Protein AF-A0AB35R8Y4-F1 (afdb_monomer_lite)

Sequence (66 aa):
MRGLWLVLVLSMPLQACAFCFQEAGQRYGVDPVLLQAIGITESNLQPGAVNLNRDSSGNVLSTDYG

pLDDT: mean 90.89, std 8.76, range [63.09, 98.38]

Radius of gyration: 19.35 Å; chains: 1; bounding box: 33×19×64 Å

Organism: NCBI:txid129138

Foldseek 3Di:
DVVVVVVVVVPDDDDDLDLVLVVVCVVVVHDSVVVVVCCCVPANSDQADKDFDADPVRHTPDIDGD

Structure (mmCIF, N/CA/C/O backbone):
data_AF-A0AB35R8Y4-F1
#
_entry.id   AF-A0AB35R8Y4-F1
#
loop_
_atom_site.group_PDB
_atom_site.id
_atom_site.type_symbol
_atom_site.label_atom_id
_atom_site.label_alt_id
_atom_site.label_comp_id
_atom_site.label_asym_id
_atom_site.label_entity_id
_atom_site.label_seq_id
_atom_site.pdbx_PDB_ins_code
_atom_site.Cartn_x
_atom_site.Cartn_y
_atom_site.Cartn_z
_atom_site.occupancy
_atom_site.B_iso_or_equiv
_atom_site.auth_seq_id
_atom_site.auth_comp_id
_atom_site.auth_asym_id
_atom_site.auth_atom_id
_atom_site.pdbx_PDB_model_num
ATOM 1 N N . MET A 1 1 ? 11.080 -0.455 44.880 1.00 63.09 1 MET A N 1
ATOM 2 C CA . MET A 1 1 ? 11.844 -0.838 43.667 1.00 63.09 1 MET A CA 1
ATOM 3 C C . MET A 1 1 ? 11.213 -1.991 42.880 1.00 63.09 1 MET A C 1
ATOM 5 O O . MET A 1 1 ? 11.077 -1.844 41.677 1.00 63.09 1 MET A O 1
ATOM 9 N N . ARG A 1 2 ? 10.763 -3.097 43.502 1.00 74.69 2 ARG A N 1
ATOM 10 C CA . ARG A 1 2 ? 10.117 -4.229 42.786 1.00 74.69 2 ARG A CA 1
ATOM 11 C C . ARG A 1 2 ? 8.858 -3.849 41.984 1.00 74.69 2 ARG A C 1
ATOM 13 O O . ARG A 1 2 ? 8.690 -4.331 4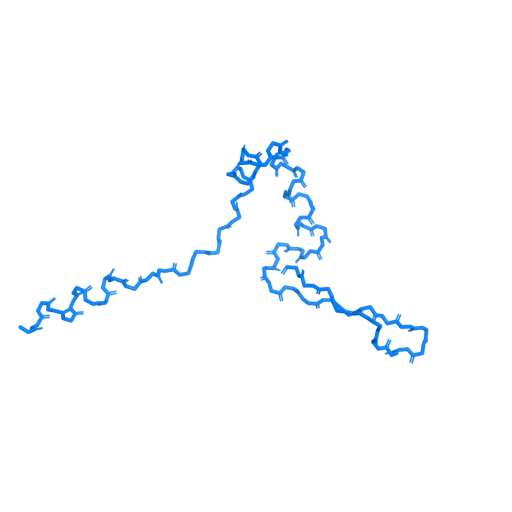0.874 1.00 74.69 2 ARG A O 1
ATOM 20 N N . GLY A 1 3 ? 8.019 -2.953 42.509 1.00 80.62 3 GLY A N 1
ATOM 21 C CA . GLY A 1 3 ? 6.820 -2.481 41.799 1.00 80.62 3 GLY A CA 1
ATOM 22 C C . GLY A 1 3 ? 7.109 -1.583 40.590 1.00 80.62 3 GLY A C 1
ATOM 23 O O . GLY A 1 3 ? 6.332 -1.579 39.645 1.00 80.62 3 GLY A O 1
ATOM 24 N N . LEU A 1 4 ? 8.246 -0.874 40.580 1.00 85.25 4 LEU A N 1
ATOM 25 C CA . LEU A 1 4 ? 8.612 0.042 39.491 1.00 85.25 4 LEU A CA 1
ATOM 26 C C . LEU A 1 4 ? 8.884 -0.718 38.185 1.00 85.25 4 LEU A C 1
ATOM 28 O O . LEU A 1 4 ? 8.450 -0.291 37.123 1.00 85.25 4 LEU A O 1
ATOM 32 N N . TRP A 1 5 ? 9.538 -1.878 38.277 1.00 85.56 5 TRP A N 1
ATOM 33 C CA . TRP A 1 5 ? 9.799 -2.750 37.128 1.00 85.56 5 TRP A CA 1
ATOM 34 C C . TRP A 1 5 ? 8.520 -3.342 36.531 1.00 85.56 5 TRP A C 1
ATOM 36 O O . TRP A 1 5 ? 8.395 -3.427 35.316 1.00 85.56 5 TRP A O 1
ATOM 46 N N . LEU A 1 6 ? 7.549 -3.695 37.377 1.00 88.88 6 LEU A N 1
ATOM 47 C CA . LEU A 1 6 ? 6.234 -4.178 36.944 1.00 88.88 6 LEU A CA 1
ATOM 48 C C . LEU A 1 6 ? 5.472 -3.102 36.163 1.00 88.88 6 LEU A C 1
ATOM 50 O O . LEU A 1 6 ? 4.964 -3.381 35.081 1.00 88.88 6 LEU A O 1
ATOM 54 N N . VAL A 1 7 ? 5.458 -1.868 36.673 1.00 90.44 7 VAL A N 1
ATOM 55 C CA . VAL A 1 7 ? 4.839 -0.724 35.984 1.00 90.44 7 VAL A CA 1
ATOM 56 C C . VAL A 1 7 ? 5.523 -0.452 34.641 1.00 90.44 7 VAL A C 1
ATOM 58 O O . VAL A 1 7 ? 4.836 -0.230 33.649 1.00 90.44 7 VAL A O 1
ATOM 61 N N . LEU A 1 8 ? 6.857 -0.536 34.580 1.00 89.00 8 LEU A N 1
ATOM 62 C CA . LEU A 1 8 ? 7.611 -0.326 33.342 1.00 89.00 8 LEU A CA 1
ATOM 63 C C . LEU A 1 8 ? 7.255 -1.368 32.264 1.00 89.00 8 LEU A C 1
ATOM 65 O O . LEU A 1 8 ? 7.024 -1.006 31.114 1.00 89.00 8 LEU A O 1
ATOM 69 N N . VAL A 1 9 ? 7.145 -2.647 32.636 1.00 89.12 9 VAL A N 1
ATOM 70 C CA . VAL A 1 9 ? 6.777 -3.734 31.708 1.00 89.12 9 VAL A CA 1
ATOM 71 C C . VAL A 1 9 ? 5.339 -3.583 31.198 1.00 89.12 9 VAL A C 1
ATOM 73 O O . VAL A 1 9 ? 5.094 -3.745 30.008 1.00 89.12 9 VAL A O 1
ATOM 76 N N . LEU A 1 10 ? 4.396 -3.215 32.069 1.00 88.75 10 LEU A N 1
ATOM 77 C CA . LEU A 1 10 ? 2.989 -2.990 31.706 1.00 88.75 10 LEU A CA 1
ATOM 78 C C . LEU A 1 10 ? 2.769 -1.759 30.811 1.00 88.75 10 LEU A C 1
ATOM 80 O O . LEU A 1 10 ? 1.724 -1.648 30.178 1.00 88.75 10 LEU A O 1
ATOM 84 N N . SER A 1 11 ? 3.736 -0.840 30.759 1.00 88.56 11 SER A N 1
ATOM 85 C CA . SER A 1 11 ? 3.661 0.381 29.950 1.00 88.56 11 SER A CA 1
ATOM 86 C C . SER A 1 11 ? 4.194 0.231 28.521 1.00 88.56 11 SER A C 1
ATOM 88 O O . SER A 1 11 ? 4.148 1.193 27.754 1.00 88.56 11 SER A O 1
ATOM 90 N N . MET A 1 12 ? 4.696 -0.949 28.138 1.00 87.25 12 MET A N 1
ATOM 91 C CA . MET A 1 12 ? 5.147 -1.174 26.765 1.00 87.25 12 MET A CA 1
ATOM 92 C C . MET A 1 12 ? 3.947 -1.212 25.806 1.00 87.25 12 MET A C 1
ATOM 94 O O . MET A 1 12 ? 3.055 -2.045 25.985 1.00 87.25 12 MET A O 1
ATOM 98 N N . PRO A 1 13 ? 3.906 -0.344 24.779 1.00 81.81 13 PRO A N 1
ATOM 99 C CA . PRO A 1 13 ? 2.852 -0.403 23.781 1.00 81.81 13 PRO A CA 1
ATOM 100 C C . PRO A 1 13 ? 2.978 -1.706 22.987 1.00 81.81 13 PRO A C 1
ATOM 102 O O . PRO A 1 13 ? 4.041 -2.029 22.454 1.00 81.81 13 PRO A O 1
ATOM 105 N N . LEU A 1 14 ? 1.881 -2.453 22.896 1.00 78.12 14 LEU A N 1
ATOM 106 C CA . LEU A 1 14 ? 1.779 -3.585 21.982 1.00 78.12 14 LEU A CA 1
ATOM 107 C C . LEU A 1 14 ? 1.686 -3.049 20.551 1.00 78.12 14 LEU A C 1
ATOM 109 O O . LEU A 1 14 ? 0.916 -2.128 20.275 1.00 78.12 14 LEU A O 1
ATOM 113 N N . GLN A 1 15 ? 2.456 -3.633 19.634 1.00 70.44 15 GLN A N 1
ATOM 114 C CA . GLN A 1 15 ? 2.283 -3.371 18.208 1.00 70.44 15 GLN A CA 1
ATOM 115 C C . GLN A 1 15 ? 0.928 -3.937 17.772 1.00 70.44 15 GLN A C 1
ATOM 117 O O . GLN A 1 15 ? 0.721 -5.149 17.763 1.00 70.44 15 GLN A O 1
ATOM 122 N N . ALA A 1 16 ? -0.009 -3.052 17.443 1.00 67.62 16 ALA A N 1
ATOM 123 C CA . ALA A 1 16 ? -1.300 -3.436 16.898 1.00 67.62 16 ALA A CA 1
ATOM 124 C C . ALA A 1 16 ? -1.193 -3.552 15.371 1.00 67.62 16 ALA A C 1
ATOM 126 O O . ALA A 1 16 ? -1.075 -2.547 14.675 1.00 67.62 16 ALA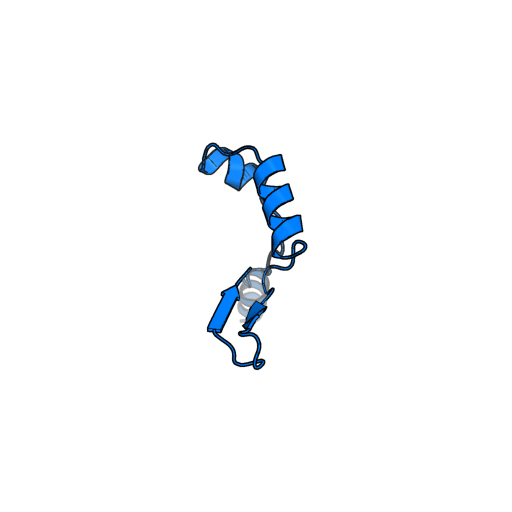 A O 1
ATOM 127 N N . CYS A 1 17 ? -1.269 -4.775 14.845 1.00 65.44 17 CYS A N 1
ATOM 128 C CA . CYS A 1 17 ? -1.460 -5.028 13.414 1.00 65.44 17 CYS A CA 1
ATOM 129 C C . CYS A 1 17 ? -2.964 -5.040 13.105 1.00 65.44 17 CYS A C 1
ATOM 131 O O . CYS A 1 17 ? -3.540 -6.095 12.844 1.00 65.44 17 CYS A O 1
ATOM 133 N N . ALA A 1 18 ? -3.627 -3.889 13.240 1.00 70.38 18 ALA A N 1
ATOM 134 C CA . ALA A 1 18 ? -5.069 -3.777 13.032 1.00 70.38 18 ALA A CA 1
ATOM 135 C C . ALA A 1 18 ? -5.389 -3.134 11.675 1.00 70.38 18 ALA A C 1
ATOM 137 O O . ALA A 1 18 ? -4.874 -2.069 11.337 1.00 70.38 18 ALA A O 1
ATOM 138 N N . PHE A 1 19 ? -6.282 -3.770 10.916 1.00 77.06 19 PHE A N 1
ATOM 139 C CA . PHE A 1 19 ? -6.868 -3.203 9.705 1.00 77.06 19 PHE A CA 1
ATOM 140 C C . PHE A 1 19 ? -8.021 -2.265 10.077 1.00 77.06 19 PHE A C 1
ATOM 142 O O . PHE A 1 19 ? -9.181 -2.670 10.102 1.00 77.06 19 PHE A O 1
ATOM 149 N N . CYS A 1 20 ? -7.707 -1.008 10.388 1.00 88.81 20 CYS A N 1
ATOM 150 C CA . CYS A 1 20 ? -8.690 -0.005 10.818 1.00 88.81 20 CYS A CA 1
ATOM 151 C C . CYS A 1 20 ? -9.401 0.677 9.632 1.00 88.81 20 CYS A C 1
ATOM 153 O O . CYS A 1 20 ? -9.439 1.906 9.530 1.00 88.81 20 CYS A O 1
ATOM 155 N N . PHE A 1 21 ? -9.927 -0.108 8.685 1.00 95.19 21 PHE A N 1
ATOM 156 C CA . PHE A 1 21 ? -10.585 0.435 7.489 1.00 95.19 21 PHE A CA 1
ATOM 157 C C . PHE A 1 21 ? -11.872 1.197 7.825 1.00 95.19 21 PHE A C 1
ATOM 159 O O . PHE A 1 21 ? -12.202 2.167 7.146 1.00 95.19 21 PHE A O 1
ATOM 166 N N . GLN A 1 22 ? -12.569 0.807 8.896 1.00 95.81 22 GLN A N 1
ATOM 167 C CA . GLN A 1 22 ? -13.783 1.479 9.356 1.00 95.81 22 GLN A CA 1
ATOM 168 C C . GLN A 1 22 ? -13.479 2.890 9.874 1.00 95.81 22 GLN A C 1
ATOM 170 O O . GLN A 1 22 ? -14.108 3.860 9.455 1.00 95.81 22 GLN A O 1
ATOM 175 N N . GLU A 1 23 ? -12.482 3.017 10.745 1.00 95.19 23 GLU A N 1
ATOM 176 C CA . GLU A 1 23 ? -12.041 4.286 11.317 1.00 95.19 23 GLU A CA 1
ATOM 177 C C . GLU A 1 23 ? -11.434 5.190 10.244 1.00 95.19 23 GLU A C 1
ATOM 179 O O . GLU A 1 23 ? -11.712 6.390 10.214 1.00 95.19 23 GLU A O 1
ATOM 184 N N . ALA A 1 24 ? -10.637 4.619 9.335 1.00 94.69 24 ALA A N 1
ATOM 185 C CA . ALA A 1 24 ? -10.089 5.347 8.198 1.00 94.69 24 ALA A CA 1
ATOM 186 C C . ALA A 1 24 ? -11.206 5.862 7.281 1.00 94.69 24 ALA A C 1
ATOM 188 O O . ALA A 1 24 ? -11.215 7.042 6.931 1.00 94.69 24 ALA A O 1
ATOM 189 N N . GLY A 1 25 ? -12.184 5.018 6.951 1.00 97.12 25 GLY A N 1
ATOM 190 C CA . GLY A 1 25 ? -13.309 5.408 6.110 1.00 97.12 25 GLY A CA 1
ATOM 191 C C . GLY A 1 25 ? -14.149 6.522 6.731 1.00 97.12 25 GLY A C 1
ATOM 192 O O . GLY A 1 25 ? -14.430 7.523 6.074 1.00 97.12 25 GLY A O 1
ATOM 193 N N . GLN A 1 26 ? -14.451 6.427 8.030 1.00 97.06 26 GLN A N 1
ATOM 194 C CA . GLN A 1 26 ? -15.136 7.493 8.769 1.00 97.06 26 GLN A CA 1
ATOM 195 C C . GLN A 1 26 ? -14.330 8.796 8.806 1.00 97.06 26 GLN A C 1
ATOM 197 O O . GLN A 1 26 ? -14.889 9.872 8.603 1.00 97.06 26 GLN A O 1
ATOM 202 N N . ARG A 1 27 ? -13.018 8.713 9.058 1.00 97.00 27 ARG A N 1
ATOM 203 C CA . ARG A 1 27 ? -12.138 9.884 9.159 1.00 97.00 27 ARG A CA 1
ATOM 204 C C . ARG A 1 27 ? -12.002 10.628 7.835 1.00 97.00 27 ARG A C 1
ATOM 206 O O . ARG A 1 27 ? -11.970 11.856 7.839 1.00 97.00 27 ARG A O 1
ATOM 213 N N . TYR A 1 28 ? -11.870 9.893 6.736 1.00 96.44 28 TYR A N 1
ATOM 214 C CA . TYR A 1 28 ? -11.576 10.459 5.420 1.00 96.44 28 TYR A CA 1
ATOM 215 C C . TYR A 1 28 ? -12.803 10.567 4.507 1.00 96.44 28 TYR A C 1
ATOM 217 O O . TYR A 1 28 ? -12.683 11.093 3.405 1.00 96.44 28 TYR A O 1
ATOM 225 N N . GLY A 1 29 ? -13.977 10.105 4.948 1.00 97.75 29 GLY A N 1
ATOM 226 C CA . GLY A 1 29 ? -15.196 10.113 4.136 1.00 97.75 29 GLY A CA 1
ATOM 227 C C . GLY A 1 29 ? -15.120 9.174 2.929 1.00 97.75 29 GLY A C 1
ATOM 228 O O . GLY A 1 29 ? -15.704 9.466 1.889 1.00 97.75 29 GLY A O 1
ATOM 229 N N . VAL A 1 30 ? -14.381 8.069 3.054 1.00 97.69 30 VAL A N 1
ATOM 230 C CA . VAL A 1 30 ? -14.217 7.048 2.009 1.00 97.69 30 VAL A CA 1
ATOM 231 C C . VAL A 1 30 ? -14.902 5.766 2.465 1.00 97.69 30 VAL A C 1
ATOM 233 O O . VAL A 1 30 ? -14.889 5.444 3.650 1.00 97.69 30 VAL A O 1
ATOM 236 N N . ASP A 1 31 ? -15.503 5.025 1.538 1.00 98.06 31 ASP A N 1
ATOM 237 C CA . ASP A 1 31 ? -16.114 3.737 1.860 1.00 98.06 31 ASP A CA 1
ATOM 238 C C . ASP A 1 31 ? -15.062 2.772 2.468 1.00 98.06 31 ASP A C 1
ATOM 240 O O . ASP A 1 31 ? -14.028 2.518 1.837 1.00 98.06 31 ASP A O 1
ATOM 244 N N . PRO A 1 32 ? -15.282 2.227 3.682 1.00 97.62 32 PRO A N 1
ATOM 245 C CA . PRO A 1 32 ? -14.358 1.283 4.312 1.00 97.62 32 PRO A CA 1
ATOM 246 C C . PRO A 1 32 ? -14.060 0.036 3.471 1.00 97.62 32 PRO A C 1
ATOM 248 O O . PRO A 1 32 ? -12.928 -0.448 3.470 1.00 97.62 32 PRO A O 1
ATOM 251 N N . VAL A 1 33 ? -15.051 -0.480 2.741 1.00 97.38 33 VAL A N 1
ATOM 252 C CA . VAL A 1 33 ? -14.898 -1.648 1.865 1.00 97.38 33 VAL A CA 1
ATOM 253 C C . VAL A 1 33 ? -14.023 -1.293 0.669 1.00 97.38 33 VAL A C 1
ATOM 255 O O . VAL A 1 33 ? -13.188 -2.101 0.268 1.00 97.38 33 VAL A O 1
ATOM 258 N N . LEU A 1 34 ? -14.142 -0.072 0.138 1.00 97.94 34 LEU A N 1
ATOM 259 C CA . LEU A 1 34 ? -13.240 0.416 -0.906 1.00 97.94 34 LEU A CA 1
ATOM 260 C C . LEU A 1 34 ? -11.793 0.500 -0.399 1.00 97.94 34 LEU A C 1
ATOM 262 O O . LEU A 1 34 ? -10.888 0.009 -1.069 1.00 97.94 34 LEU A O 1
ATOM 266 N N . LEU A 1 35 ? -11.567 1.068 0.792 1.00 96.19 35 LEU A N 1
ATOM 267 C CA . LEU A 1 35 ? -10.226 1.131 1.390 1.00 96.19 35 LEU A CA 1
ATOM 268 C C . LEU A 1 35 ? -9.630 -0.268 1.604 1.00 96.19 35 LEU A C 1
ATOM 270 O O . LEU A 1 35 ? -8.458 -0.497 1.303 1.00 96.19 35 LEU A O 1
ATOM 274 N N . GLN A 1 36 ? -10.444 -1.213 2.077 1.00 95.75 36 GLN A N 1
ATOM 275 C CA . GLN A 1 36 ? -10.029 -2.601 2.243 1.00 95.75 36 GLN A CA 1
ATOM 276 C C . GLN A 1 36 ? -9.696 -3.267 0.903 1.00 95.75 36 GLN A C 1
ATOM 278 O O . GLN A 1 36 ? -8.677 -3.949 0.800 1.00 95.75 36 GLN A O 1
ATOM 283 N N . ALA A 1 37 ? -10.517 -3.057 -0.128 1.00 97.62 37 ALA A N 1
ATOM 284 C CA . ALA A 1 37 ? -10.283 -3.602 -1.461 1.00 97.62 37 ALA A CA 1
ATOM 285 C C . ALA A 1 37 ? -8.974 -3.078 -2.075 1.00 97.62 37 ALA A C 1
ATOM 287 O O . ALA A 1 37 ? -8.226 -3.859 -2.667 1.00 97.62 37 ALA A O 1
ATOM 288 N N . ILE A 1 38 ? -8.661 -1.792 -1.878 1.00 95.06 38 ILE A N 1
ATOM 289 C CA . ILE A 1 38 ? -7.378 -1.202 -2.289 1.00 95.06 38 ILE A CA 1
ATOM 290 C C . ILE A 1 38 ? -6.223 -1.898 -1.560 1.00 95.06 38 ILE A C 1
ATOM 292 O O . ILE A 1 38 ? -5.306 -2.388 -2.209 1.00 95.06 38 ILE A O 1
ATOM 296 N N . GLY A 1 39 ? -6.291 -2.030 -0.230 1.00 93.75 39 GLY A N 1
ATOM 297 C CA . GLY A 1 39 ? -5.239 -2.697 0.548 1.00 93.75 39 GLY A CA 1
ATOM 298 C C . GLY A 1 39 ? -5.023 -4.169 0.168 1.00 93.75 39 GLY A C 1
ATOM 299 O O . GLY A 1 39 ? -3.892 -4.652 0.151 1.00 93.75 39 GLY A O 1
ATOM 300 N N . ILE A 1 40 ? -6.090 -4.895 -0.179 1.00 95.00 40 ILE A N 1
ATOM 301 C CA . ILE A 1 40 ? -5.984 -6.264 -0.709 1.00 95.00 40 ILE A CA 1
ATOM 302 C C . ILE A 1 40 ? -5.288 -6.260 -2.075 1.00 95.00 40 ILE A C 1
ATOM 304 O O . ILE A 1 40 ? -4.433 -7.106 -2.325 1.00 95.00 40 ILE A O 1
ATOM 308 N N . THR A 1 41 ? -5.639 -5.319 -2.949 1.00 95.69 41 THR A N 1
ATOM 309 C CA . THR A 1 41 ? -5.139 -5.280 -4.330 1.00 95.69 41 THR A CA 1
ATOM 310 C C . THR A 1 41 ? -3.667 -4.882 -4.399 1.00 95.69 41 THR A C 1
ATOM 312 O O . THR A 1 41 ? -2.901 -5.522 -5.112 1.00 95.69 41 THR A O 1
ATOM 315 N N . GLU A 1 42 ? -3.261 -3.865 -3.641 1.00 93.69 42 GLU A N 1
ATOM 316 C CA . GLU A 1 42 ? -1.921 -3.276 -3.752 1.00 93.69 42 GLU A CA 1
ATOM 317 C C . GLU A 1 42 ? -0.862 -4.034 -2.937 1.00 93.69 42 GLU A C 1
ATOM 319 O O . GLU A 1 42 ? 0.275 -4.200 -3.379 1.00 93.69 42 GLU A O 1
ATOM 324 N N . SER A 1 43 ? -1.220 -4.519 -1.742 1.00 93.38 43 SER A N 1
ATOM 325 C CA . SER A 1 43 ? -0.258 -5.133 -0.813 1.00 93.38 43 SER A CA 1
ATOM 326 C C . SER A 1 43 ? -0.699 -6.478 -0.243 1.00 93.38 43 SER A C 1
ATOM 328 O O . SER A 1 43 ? 0.017 -7.061 0.572 1.00 93.38 43 SER A O 1
ATOM 330 N N . ASN A 1 44 ? -1.867 -6.995 -0.641 1.00 94.00 44 ASN A N 1
ATOM 331 C CA . ASN A 1 44 ? -2.489 -8.165 -0.019 1.00 94.00 44 ASN A CA 1
ATOM 332 C C . ASN A 1 44 ? -2.552 -8.035 1.514 1.00 94.00 44 ASN A C 1
ATOM 334 O O . ASN A 1 44 ? -2.267 -8.983 2.250 1.00 94.00 44 ASN A O 1
ATOM 338 N N . LEU A 1 45 ? -2.886 -6.825 1.982 1.00 92.19 45 LEU A N 1
ATOM 339 C CA . LEU A 1 45 ? -2.976 -6.475 3.397 1.00 92.19 45 LEU A CA 1
ATOM 340 C C . LEU A 1 45 ? -1.653 -6.648 4.178 1.00 92.19 45 LEU A C 1
ATOM 342 O O . LEU A 1 45 ? -1.674 -6.835 5.392 1.00 92.19 45 LEU A O 1
ATOM 346 N N . GLN A 1 46 ? -0.492 -6.578 3.522 1.00 91.19 46 GLN A N 1
ATOM 347 C CA . GLN A 1 46 ? 0.813 -6.643 4.190 1.00 91.19 46 GLN A CA 1
ATOM 348 C C . GLN A 1 46 ? 1.372 -5.225 4.391 1.00 91.19 46 GLN A C 1
ATOM 350 O O . GLN A 1 46 ? 1.838 -4.635 3.422 1.00 91.19 46 GLN A O 1
ATOM 355 N N . PRO A 1 47 ? 1.407 -4.686 5.628 1.00 85.88 47 PRO A N 1
ATOM 356 C CA . PRO A 1 47 ? 1.786 -3.290 5.909 1.00 85.88 47 PRO A CA 1
ATOM 357 C C . PRO A 1 47 ? 3.297 -2.997 5.797 1.00 85.88 47 PRO A C 1
ATOM 359 O O . PRO A 1 47 ? 3.806 -2.039 6.373 1.00 85.88 47 PRO A O 1
ATOM 362 N N . GLY A 1 48 ? 4.037 -3.882 5.135 1.00 89.19 48 GLY A N 1
ATOM 363 C CA . GLY A 1 48 ? 5.454 -3.723 4.816 1.00 89.19 48 GLY A CA 1
ATOM 364 C C . GLY A 1 48 ? 5.771 -4.254 3.423 1.00 89.19 48 GLY A C 1
ATOM 365 O O . GLY A 1 48 ? 6.899 -4.680 3.175 1.00 89.19 48 GLY A O 1
ATOM 366 N N . ALA A 1 49 ? 4.767 -4.308 2.543 1.00 94.31 49 ALA A N 1
ATOM 367 C CA . ALA A 1 49 ? 4.956 -4.736 1.169 1.00 94.31 49 ALA A CA 1
ATOM 368 C C . ALA A 1 49 ? 5.846 -3.726 0.437 1.00 94.31 49 ALA A C 1
ATOM 370 O O . ALA A 1 49 ? 5.659 -2.514 0.538 1.00 94.31 49 ALA A O 1
ATOM 371 N N . VAL A 1 50 ? 6.826 -4.235 -0.307 1.00 96.06 50 VAL A N 1
ATOM 372 C CA . VAL A 1 50 ? 7.703 -3.421 -1.150 1.00 96.06 50 VAL A CA 1
ATOM 373 C C . VAL A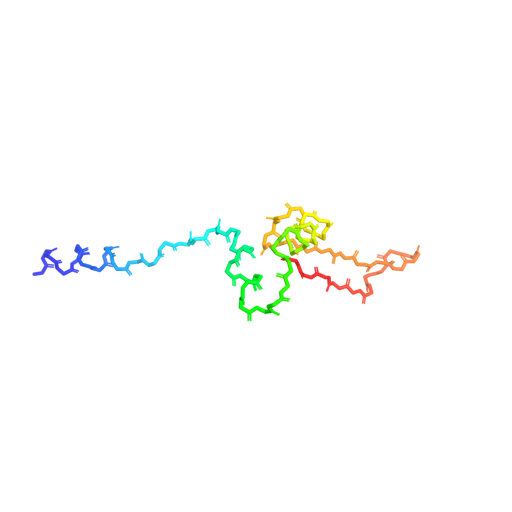 1 50 ? 7.707 -4.022 -2.543 1.00 96.06 50 VAL A C 1
ATOM 375 O O . VAL A 1 50 ? 8.140 -5.161 -2.725 1.00 96.06 50 VAL A O 1
ATOM 378 N N . ASN A 1 51 ? 7.246 -3.249 -3.523 1.00 94.50 51 ASN A N 1
ATOM 379 C CA . ASN A 1 51 ? 7.205 -3.648 -4.924 1.00 94.50 51 ASN A CA 1
ATOM 380 C C . ASN A 1 51 ? 8.205 -2.819 -5.737 1.00 94.50 51 ASN A C 1
ATOM 382 O O . ASN A 1 51 ? 8.377 -1.625 -5.509 1.00 94.50 51 ASN A O 1
ATOM 386 N N . LEU A 1 52 ? 8.903 -3.462 -6.675 1.00 96.94 52 LEU A N 1
ATOM 387 C CA . LEU A 1 52 ? 9.889 -2.808 -7.538 1.00 96.94 52 LEU A CA 1
ATOM 388 C C . LEU A 1 52 ? 9.382 -2.800 -8.972 1.00 96.94 52 LEU A C 1
ATOM 390 O O . LEU A 1 52 ? 9.238 -3.862 -9.581 1.00 96.94 52 LEU A O 1
ATOM 394 N N . ASN A 1 53 ? 9.193 -1.609 -9.529 1.00 96.62 53 ASN A N 1
ATOM 395 C CA . ASN A 1 53 ? 8.933 -1.456 -10.950 1.00 96.62 53 ASN A CA 1
ATOM 396 C C . ASN A 1 53 ? 10.254 -1.494 -11.725 1.00 96.62 53 ASN A C 1
ATOM 398 O O . ASN A 1 53 ? 11.241 -0.868 -11.319 1.00 96.62 53 ASN A O 1
ATOM 402 N N . ARG A 1 54 ? 10.284 -2.217 -12.845 1.00 98.38 54 ARG A N 1
ATOM 403 C CA . ARG A 1 54 ? 11.495 -2.414 -13.648 1.00 98.38 54 ARG A CA 1
ATOM 404 C C . ARG A 1 54 ? 11.254 -2.075 -15.110 1.00 98.38 54 ARG A C 1
ATOM 406 O O . ARG A 1 54 ? 10.168 -2.308 -15.632 1.00 98.38 54 ARG A O 1
ATOM 413 N N . ASP A 1 55 ? 12.281 -1.548 -15.768 1.00 97.81 55 ASP A N 1
ATOM 414 C CA . ASP A 1 55 ? 12.270 -1.409 -17.223 1.00 97.81 55 ASP A CA 1
ATOM 415 C C . ASP A 1 55 ? 12.356 -2.784 -17.914 1.00 97.81 55 ASP A C 1
ATOM 417 O O . ASP A 1 55 ? 12.554 -3.826 -17.281 1.00 97.81 55 ASP A O 1
ATOM 421 N N . SER A 1 56 ? 12.247 -2.793 -19.244 1.00 97.31 56 SER A N 1
ATOM 422 C CA . SER A 1 56 ? 12.384 -4.015 -20.050 1.00 97.31 56 SER A CA 1
ATOM 423 C C . SER A 1 56 ? 13.757 -4.688 -19.930 1.00 97.31 56 SER A C 1
ATOM 425 O O . SER A 1 56 ? 13.896 -5.855 -20.286 1.00 97.31 56 SER A O 1
ATOM 427 N N . SER A 1 57 ? 14.767 -3.959 -19.455 1.00 97.31 57 SER A N 1
ATOM 428 C CA . SER A 1 57 ? 16.131 -4.445 -19.232 1.00 97.31 57 SER A CA 1
ATOM 429 C C . SER A 1 57 ? 16.345 -4.954 -17.798 1.00 97.31 57 SER A C 1
ATOM 431 O O . SER A 1 57 ? 17.431 -5.431 -17.474 1.00 97.31 57 SER A O 1
ATOM 433 N N . GLY A 1 58 ? 15.325 -4.879 -16.936 1.00 97.00 58 GLY A N 1
ATOM 434 C CA . GLY A 1 58 ? 15.362 -5.323 -15.545 1.00 97.00 58 GLY A CA 1
ATOM 435 C C . GLY A 1 58 ? 15.905 -4.295 -14.548 1.00 97.00 58 GLY A C 1
ATOM 436 O O . GLY A 1 58 ? 15.998 -4.616 -13.357 1.00 97.00 58 GLY A O 1
ATOM 437 N N . ASN A 1 59 ? 16.239 -3.074 -14.971 1.00 97.88 59 ASN A N 1
ATOM 438 C CA . ASN A 1 59 ? 16.700 -2.021 -14.064 1.00 97.88 59 ASN A CA 1
ATOM 439 C C . ASN A 1 59 ? 15.531 -1.491 -13.234 1.00 97.88 59 ASN A C 1
ATOM 441 O O . ASN A 1 59 ? 14.437 -1.300 -13.761 1.00 97.88 59 ASN A O 1
ATOM 445 N N . VAL A 1 60 ? 15.759 -1.231 -11.945 1.00 98.12 60 VAL A N 1
ATOM 446 C CA . VAL A 1 60 ? 14.729 -0.652 -11.068 1.00 98.12 60 VAL A CA 1
ATOM 447 C C . VAL A 1 60 ? 14.489 0.805 -11.456 1.00 98.12 60 VAL A C 1
ATOM 449 O O . VAL A 1 60 ? 15.421 1.606 -11.457 1.00 98.12 60 VAL A O 1
ATOM 452 N N . LEU A 1 61 ? 13.233 1.133 -11.756 1.00 98.00 61 LEU A N 1
ATOM 453 C CA . LEU A 1 61 ? 12.780 2.488 -12.070 1.00 98.00 61 LEU A CA 1
ATOM 454 C C . LEU A 1 61 ? 12.168 3.179 -10.850 1.00 98.00 61 LEU A C 1
ATOM 456 O O . LEU A 1 61 ? 12.396 4.367 -10.636 1.00 98.00 61 LEU A O 1
ATOM 460 N N . SER A 1 62 ? 11.392 2.438 -10.057 1.00 97.62 62 SER A N 1
ATOM 461 C CA . SER A 1 62 ? 10.740 2.942 -8.848 1.00 97.62 62 SER A CA 1
ATOM 462 C C . SER A 1 62 ? 10.520 1.837 -7.817 1.00 97.62 62 SER A C 1
ATOM 464 O O . SER A 1 62 ? 10.556 0.644 -8.139 1.00 97.62 62 SER A O 1
ATOM 466 N N . THR A 1 63 ? 10.291 2.266 -6.576 1.00 96.56 63 THR A N 1
ATOM 467 C CA . THR A 1 63 ? 9.965 1.415 -5.432 1.00 96.56 63 THR A CA 1
ATOM 468 C C . THR A 1 63 ? 8.656 1.895 -4.828 1.00 96.56 63 THR A C 1
ATOM 470 O O . THR A 1 63 ? 8.570 3.050 -4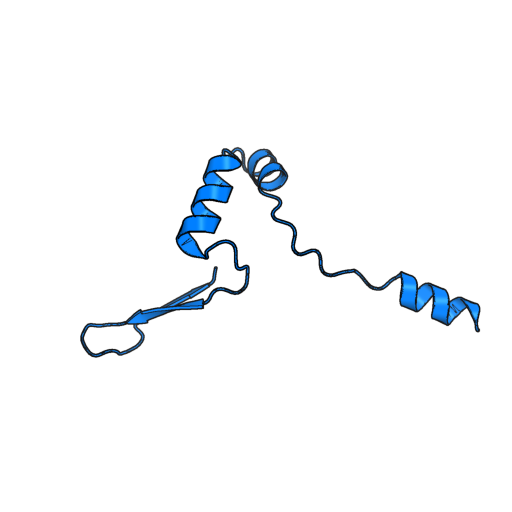.404 1.00 96.56 63 THR A O 1
ATOM 473 N N . ASP A 1 64 ? 7.682 0.998 -4.751 1.00 94.06 64 ASP A N 1
ATOM 474 C CA . ASP A 1 64 ? 6.372 1.251 -4.168 1.00 94.06 64 ASP A CA 1
ATOM 475 C C . ASP A 1 64 ? 6.317 0.616 -2.777 1.00 94.06 64 ASP A C 1
ATOM 477 O O . ASP A 1 64 ? 6.726 -0.533 -2.588 1.00 94.06 64 ASP A O 1
ATOM 481 N N . TYR A 1 65 ? 5.828 1.379 -1.802 1.00 92.25 65 TYR A N 1
ATOM 482 C CA . TYR A 1 65 ? 5.693 0.959 -0.409 1.00 92.25 65 TYR A CA 1
ATOM 483 C C . TYR A 1 65 ? 4.205 0.843 -0.077 1.00 92.25 65 TYR A C 1
ATOM 485 O O . TYR A 1 65 ? 3.465 1.811 -0.269 1.00 92.25 65 TYR A O 1
ATOM 493 N N . GLY A 1 66 ? 3.788 -0.334 0.386 1.00 83.75 66 GLY A N 1
ATOM 494 C CA . GLY A 1 66 ?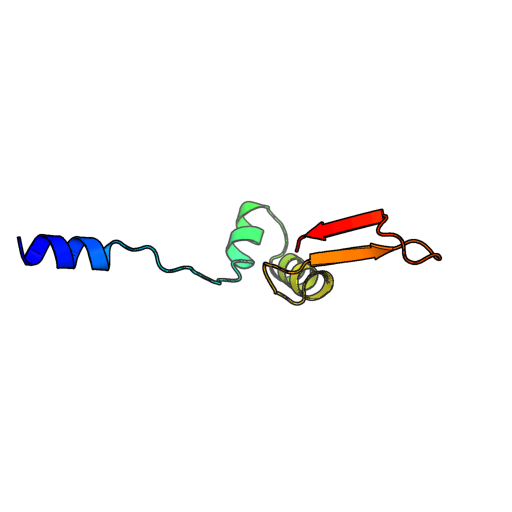 2.404 -0.662 0.741 1.00 83.75 66 GLY A CA 1
ATOM 495 C C . GLY A 1 66 ? 2.184 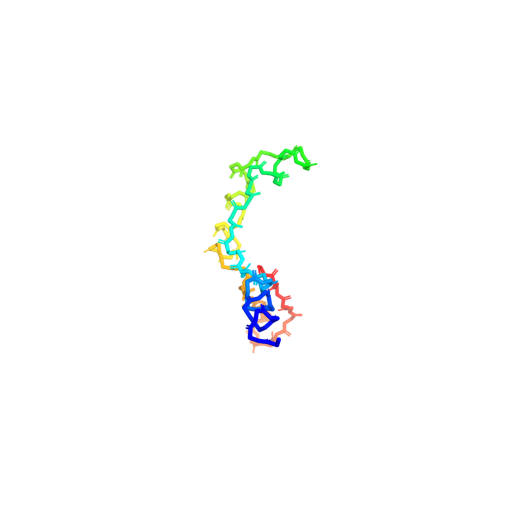-0.934 2.220 1.00 83.75 66 GLY A C 1
ATOM 496 O O . GLY A 1 66 ? 3.177 -1.049 2.974 1.00 83.75 66 GLY A O 1
#

InterPro domains:
  IPR008258 Transglycosylase SLT domain 1 [PF01464] (20-56)
  IPR023346 Lysozyme-like domain superfamily [SSF53955] (10-66)

Secondary structure (DSSP, 8-state):
-HHHHHHHHHTSPP------HHHHHHHHT--HHHHHHHHHHHHTT-TT-EEEEE-TTS-EEEEEE-